Protein AF-A0A7X3LJR5-F1 (afdb_monomer)

Nearest PDB structures (foldseek):
  3hug-assembly6_J  TM=6.802E-01  e=1.549E-01  Mycobacterium tuberculosis H37Rv
  3hug-assembly6_P  TM=7.465E-01  e=2.419E-01  Mycobacterium tuberculosis H37Rv
  3hug-assembly3_L  TM=7.014E-01  e=2.419E-01  Mycobacterium tuberculosis H37Rv
  3hug-assembly6_F  TM=7.676E-01  e=3.120E-01  Mycobacterium tuberculosis H37Rv
  8z6g-assembly3_E  TM=6.103E-01  e=2.549E+00  Pseudomonas aeruginosa

Structure (mmCIF, N/CA/C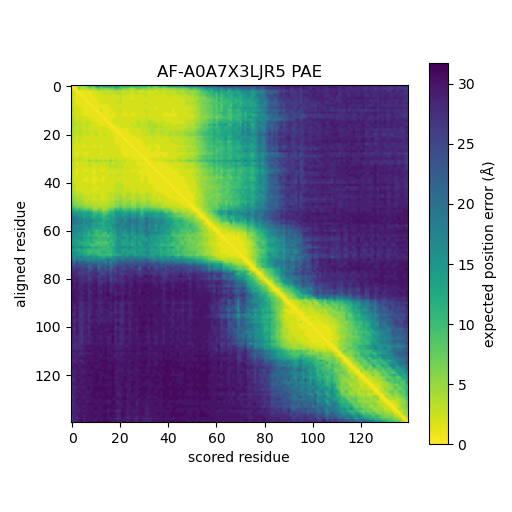/O backbone):
data_AF-A0A7X3LJR5-F1
#
_entry.id   AF-A0A7X3LJR5-F1
#
loop_
_atom_site.group_PDB
_atom_site.id
_atom_site.type_symbol
_atom_site.label_atom_id
_atom_site.label_alt_id
_atom_site.label_comp_id
_atom_site.label_asym_id
_atom_site.label_entity_id
_atom_site.label_seq_id
_atom_site.pdbx_PDB_ins_code
_atom_site.Cartn_x
_atom_site.Cartn_y
_atom_site.Cartn_z
_atom_site.occupancy
_atom_site.B_iso_or_equiv
_atom_site.auth_seq_id
_atom_site.auth_comp_id
_atom_site.auth_asym_id
_atom_site.auth_atom_id
_atom_site.pdbx_PDB_model_num
ATOM 1 N N . MET A 1 1 ? -19.707 1.190 10.773 1.00 66.38 1 MET A N 1
ATOM 2 C CA . MET A 1 1 ? -18.530 1.705 10.037 1.00 66.38 1 MET A CA 1
ATOM 3 C C . MET A 1 1 ? -18.992 2.800 9.101 1.00 66.38 1 MET A C 1
ATOM 5 O O . MET A 1 1 ? -20.148 2.761 8.697 1.00 66.38 1 MET A O 1
ATOM 9 N N . LYS A 1 2 ? -18.124 3.772 8.811 1.00 88.12 2 LYS A N 1
ATOM 10 C CA . LYS A 1 2 ? -18.424 4.840 7.854 1.00 88.12 2 LYS A CA 1
ATOM 11 C C . LYS A 1 2 ? -18.328 4.283 6.432 1.00 88.12 2 LYS A C 1
ATOM 13 O O . LYS A 1 2 ? -17.362 3.578 6.148 1.00 88.12 2 LYS A O 1
ATOM 18 N N . CYS A 1 3 ? -19.302 4.598 5.582 1.00 93.19 3 CYS A N 1
ATOM 19 C CA . CYS A 1 3 ? -19.349 4.126 4.194 1.00 93.19 3 CYS A CA 1
ATOM 20 C C . CYS A 1 3 ? -18.095 4.528 3.409 1.00 93.19 3 CYS A C 1
ATOM 22 O O . CYS A 1 3 ? -17.534 3.688 2.722 1.00 93.19 3 CYS A O 1
ATOM 24 N N . GLU A 1 4 ? -17.572 5.736 3.640 1.00 93.75 4 GLU A N 1
ATOM 25 C CA . GLU A 1 4 ? -16.336 6.249 3.020 1.00 93.75 4 GLU A CA 1
ATOM 26 C C . GLU A 1 4 ? -15.147 5.280 3.141 1.00 93.75 4 GLU A C 1
ATOM 28 O O . GLU A 1 4 ? -14.400 5.059 2.192 1.00 93.75 4 GLU A O 1
ATOM 33 N N . PHE A 1 5 ? -14.974 4.667 4.317 1.00 93.06 5 PHE A N 1
ATOM 34 C CA . PHE A 1 5 ? -13.890 3.711 4.542 1.00 93.06 5 PHE A CA 1
ATOM 35 C C . PHE A 1 5 ? -14.112 2.410 3.768 1.00 93.06 5 PHE A C 1
ATOM 37 O O . PHE A 1 5 ? -13.162 1.818 3.264 1.00 93.06 5 PHE A O 1
ATOM 44 N N . ILE A 1 6 ? -15.365 1.963 3.682 1.00 95.56 6 ILE A N 1
ATOM 45 C CA . ILE A 1 6 ? -15.721 0.750 2.951 1.00 95.56 6 ILE A CA 1
ATOM 46 C C . ILE A 1 6 ? -15.512 0.980 1.459 1.00 95.56 6 ILE A C 1
ATOM 48 O O . ILE A 1 6 ? -14.777 0.218 0.846 1.00 95.56 6 ILE A O 1
ATOM 52 N N . GLU A 1 7 ? -16.067 2.056 0.901 1.00 94.44 7 GLU A N 1
ATOM 53 C CA . GLU A 1 7 ? -15.932 2.436 -0.512 1.00 94.44 7 GLU A CA 1
ATOM 54 C C . GLU A 1 7 ? -14.470 2.496 -0.960 1.00 94.44 7 GLU A C 1
ATOM 56 O O . GLU A 1 7 ? -14.125 1.939 -2.002 1.00 94.44 7 GLU A O 1
ATOM 61 N N . TYR A 1 8 ? -13.591 3.068 -0.131 1.00 94.62 8 TYR A N 1
ATOM 62 C CA . TYR A 1 8 ? -12.151 3.103 -0.391 1.00 94.62 8 TYR A CA 1
ATOM 63 C C . TYR A 1 8 ? -11.510 1.705 -0.468 1.00 94.62 8 TYR A C 1
ATOM 65 O O . TYR A 1 8 ? -10.598 1.473 -1.257 1.00 94.62 8 TYR A O 1
ATOM 73 N N . GLN A 1 9 ? -11.979 0.759 0.345 1.00 95.62 9 GLN A N 1
ATOM 74 C CA . GLN A 1 9 ? -11.435 -0.599 0.416 1.00 95.62 9 GLN A CA 1
ATOM 75 C C . GLN A 1 9 ? -12.088 -1.567 -0.587 1.00 95.62 9 GLN A C 1
ATOM 77 O O . GLN A 1 9 ? -11.564 -2.663 -0.796 1.00 95.62 9 GLN A O 1
ATOM 82 N N . LEU A 1 10 ? -13.203 -1.193 -1.231 1.00 95.56 10 LEU A N 1
ATOM 83 C CA . LEU A 1 10 ? -13.954 -2.094 -2.115 1.00 95.56 10 LEU A CA 1
ATOM 84 C C . LEU A 1 10 ? -13.172 -2.515 -3.369 1.00 95.56 10 LEU A C 1
ATOM 86 O O . LEU A 1 10 ? -13.388 -3.624 -3.849 1.00 95.56 10 LEU A O 1
ATOM 90 N N . GLY A 1 11 ? -12.226 -1.701 -3.853 1.00 94.44 11 GLY A N 1
ATOM 91 C CA . GLY A 1 11 ? -11.324 -2.088 -4.948 1.00 94.44 11 GLY A CA 1
ATOM 92 C C . GLY A 1 11 ? -10.426 -3.273 -4.581 1.00 94.44 11 GLY A C 1
ATOM 93 O O . GLY A 1 11 ? -10.443 -4.301 -5.256 1.00 94.44 11 GLY A O 1
ATOM 94 N N . ALA A 1 12 ? -9.709 -3.164 -3.460 1.00 94.56 12 ALA A N 1
ATOM 95 C CA . ALA A 1 12 ? -8.854 -4.238 -2.948 1.00 94.56 12 ALA A CA 1
ATOM 96 C C . ALA A 1 12 ? -9.669 -5.481 -2.550 1.00 94.56 12 ALA A C 1
ATOM 98 O O . ALA A 1 12 ? -9.232 -6.612 -2.758 1.00 94.56 12 ALA A O 1
ATOM 99 N N . TYR A 1 13 ? -10.880 -5.283 -2.019 1.00 95.62 13 TYR A N 1
ATOM 100 C CA . TYR A 1 13 ? -11.812 -6.376 -1.742 1.00 95.62 13 TYR A CA 1
ATOM 101 C C . TYR A 1 13 ? -12.219 -7.119 -3.022 1.00 95.62 13 TYR A C 1
ATOM 103 O O . TYR A 1 13 ? -12.144 -8.344 -3.065 1.00 95.62 13 TYR A O 1
ATOM 111 N N . ALA A 1 14 ? -12.612 -6.395 -4.076 1.00 94.12 14 ALA A N 1
ATOM 112 C CA . ALA A 1 14 ? -13.017 -6.987 -5.351 1.00 94.12 14 ALA A CA 1
ATOM 113 C C . ALA A 1 14 ? -11.867 -7.739 -6.044 1.00 94.12 14 ALA A C 1
ATOM 115 O O . ALA A 1 14 ? -12.115 -8.748 -6.702 1.00 94.12 14 ALA A O 1
ATOM 116 N N . ALA A 1 15 ? -10.626 -7.283 -5.858 1.00 92.38 15 ALA A N 1
ATOM 117 C CA . ALA A 1 15 ? -9.419 -7.946 -6.348 1.00 92.38 15 ALA A CA 1
ATOM 118 C C . ALA A 1 15 ? -8.956 -9.134 -5.477 1.00 92.38 15 ALA A C 1
ATOM 120 O O . ALA A 1 15 ? -8.062 -9.874 -5.881 1.00 92.38 15 ALA A O 1
ATOM 121 N N . GLY A 1 16 ? -9.547 -9.344 -4.293 1.00 93.75 16 GLY A N 1
ATOM 122 C CA . GLY A 1 16 ? -9.133 -10.399 -3.362 1.00 93.75 16 GLY A CA 1
ATOM 123 C C . GLY A 1 16 ? -7.799 -10.126 -2.654 1.00 93.75 16 GLY A C 1
ATOM 124 O O . GLY A 1 16 ? -7.158 -11.056 -2.174 1.00 93.75 16 GLY A O 1
ATOM 125 N N . GLU A 1 17 ? -7.377 -8.863 -2.578 1.00 95.38 17 GLU A N 1
ATOM 126 C CA . GLU A 1 17 ? -6.077 -8.446 -2.028 1.00 95.38 17 G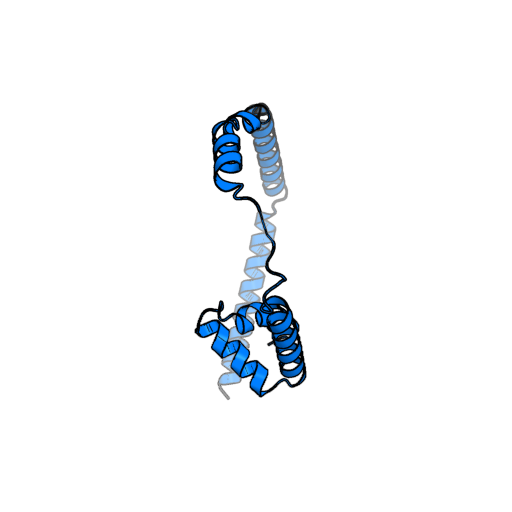LU A CA 1
ATOM 127 C C . GLU A 1 17 ? -6.130 -8.101 -0.532 1.00 95.38 17 GLU A C 1
ATOM 129 O O . GLU A 1 17 ? -5.110 -7.795 0.088 1.00 95.38 17 GLU A O 1
ATOM 134 N N . LEU A 1 18 ? -7.319 -8.140 0.075 1.00 94.81 18 LEU A N 1
ATOM 135 C CA . LEU A 1 18 ? -7.480 -7.844 1.493 1.00 94.81 18 LEU A CA 1
ATOM 136 C C . LEU A 1 18 ? -7.200 -9.061 2.384 1.00 94.81 18 LEU A C 1
ATOM 138 O O . LEU A 1 18 ? -7.632 -10.174 2.071 1.00 94.81 18 LEU A O 1
ATOM 142 N N . PRO A 1 19 ? -6.585 -8.853 3.565 1.00 94.81 19 PRO A N 1
ATOM 143 C CA . PRO A 1 19 ? -6.490 -9.887 4.586 1.00 94.81 19 PRO A CA 1
ATOM 144 C C . PRO A 1 19 ? -7.871 -10.467 4.951 1.00 94.81 19 PRO A C 1
ATOM 146 O O . PRO A 1 19 ? -8.871 -9.736 4.925 1.00 94.81 19 PRO A O 1
ATOM 149 N N . PRO A 1 20 ? -7.956 -11.748 5.362 1.00 92.25 20 PRO A N 1
ATOM 150 C CA . PRO A 1 20 ? -9.230 -12.398 5.679 1.00 92.25 20 PRO A CA 1
ATOM 151 C C . PRO A 1 20 ? -10.048 -11.657 6.743 1.00 92.25 20 PRO A C 1
ATOM 153 O O . PRO A 1 20 ? -11.262 -11.514 6.613 1.00 92.25 20 PRO A O 1
ATOM 156 N N . GLU A 1 21 ? -9.381 -11.128 7.773 1.00 92.56 21 GLU A N 1
ATOM 157 C CA . GLU A 1 21 ? -10.030 -10.356 8.836 1.00 92.56 21 GLU A CA 1
ATOM 158 C C . GLU A 1 21 ? -10.700 -9.089 8.283 1.00 92.56 21 GLU A C 1
ATOM 160 O O . GLU A 1 21 ? -11.872 -8.837 8.560 1.00 92.56 21 GLU A O 1
ATOM 165 N N . SER A 1 22 ? -9.992 -8.325 7.445 1.00 92.00 22 SER A N 1
ATOM 166 C CA . SER A 1 22 ? -10.497 -7.109 6.794 1.00 92.00 22 SER A CA 1
ATOM 167 C C . SER A 1 22 ? -11.672 -7.398 5.858 1.00 92.00 22 SER A C 1
ATOM 169 O O . SER A 1 22 ? -12.658 -6.659 5.859 1.00 92.00 22 SER A O 1
ATOM 171 N N . SER A 1 23 ? -11.607 -8.503 5.115 1.00 94.06 23 SER A N 1
ATOM 172 C CA . SER A 1 23 ? -12.680 -8.941 4.216 1.00 94.06 23 SER A CA 1
ATOM 173 C C . SER A 1 23 ? -13.976 -9.251 4.971 1.00 94.06 23 SER A C 1
ATOM 175 O O . SER A 1 23 ? -15.043 -8.783 4.572 1.00 94.06 23 SER A O 1
ATOM 177 N N . LEU A 1 24 ? -13.897 -9.928 6.125 1.00 94.75 24 LEU A N 1
ATOM 178 C CA . LEU A 1 24 ? -15.068 -10.205 6.972 1.00 94.75 24 LEU A CA 1
ATOM 179 C C . LEU A 1 24 ? -15.756 -8.924 7.465 1.00 94.75 24 LEU A C 1
ATOM 181 O O . LEU A 1 24 ? -16.988 -8.859 7.547 1.00 94.75 24 LEU A O 1
ATOM 185 N N . TYR A 1 25 ? -14.981 -7.887 7.790 1.00 93.00 25 TYR A N 1
ATOM 186 C CA . TYR A 1 25 ? -15.536 -6.594 8.193 1.00 93.00 25 TYR A CA 1
ATOM 187 C C . TYR A 1 25 ? -16.314 -5.924 7.055 1.00 93.00 25 TYR A C 1
ATOM 189 O O . TYR A 1 25 ? -17.407 -5.395 7.294 1.00 93.00 25 TYR A O 1
ATOM 197 N N . ILE A 1 26 ? -15.788 -5.976 5.830 1.00 95.56 26 ILE A N 1
ATOM 198 C CA . ILE A 1 26 ? -16.460 -5.450 4.636 1.00 95.56 26 ILE A CA 1
ATOM 199 C C . ILE A 1 26 ? -17.732 -6.245 4.343 1.00 95.56 26 ILE A C 1
ATOM 201 O O . ILE A 1 26 ? -18.797 -5.647 4.198 1.00 95.56 26 ILE A O 1
ATOM 205 N N . GLU A 1 27 ? -17.675 -7.577 4.360 1.00 95.50 27 GLU A N 1
ATOM 206 C CA . GLU A 1 27 ? -18.846 -8.438 4.152 1.00 95.50 27 GLU A CA 1
ATOM 207 C C . GLU A 1 27 ? -19.970 -8.138 5.143 1.00 95.50 27 GLU A C 1
ATOM 209 O O . GLU A 1 27 ? -21.139 -8.028 4.762 1.00 95.50 27 GLU A O 1
ATOM 214 N N . LYS A 1 28 ? -19.629 -7.960 6.424 1.00 95.31 28 LYS A N 1
ATOM 215 C CA . LYS A 1 28 ? -20.607 -7.602 7.455 1.00 95.31 28 LYS A CA 1
ATOM 216 C C . LYS A 1 28 ? -21.293 -6.275 7.139 1.00 95.31 28 LYS A C 1
ATOM 218 O O . LYS A 1 28 ? -22.499 -6.157 7.344 1.00 95.31 28 LYS A O 1
ATOM 223 N N . HIS A 1 29 ? -20.546 -5.286 6.652 1.00 95.62 29 HIS A N 1
ATOM 224 C CA . HIS A 1 29 ? -21.112 -3.998 6.266 1.00 95.62 29 HIS A CA 1
ATOM 225 C C . HIS A 1 29 ? -22.009 -4.124 5.032 1.00 95.62 29 HIS A C 1
ATOM 227 O O . HIS A 1 29 ? -23.156 -3.673 5.066 1.00 95.62 29 HIS A O 1
ATOM 233 N N . LEU A 1 30 ? -21.525 -4.804 3.989 1.00 96.06 30 LEU A N 1
ATOM 234 C CA . LEU A 1 30 ? -22.253 -5.021 2.742 1.00 96.06 30 LEU A CA 1
ATOM 235 C C . LEU A 1 30 ? -23.603 -5.693 2.980 1.00 96.06 30 LEU A C 1
ATOM 237 O O . LEU A 1 30 ? -24.572 -5.295 2.357 1.00 96.06 30 LEU A O 1
ATOM 241 N N . ARG A 1 31 ? -23.739 -6.613 3.943 1.00 96.06 31 ARG A N 1
ATOM 242 C CA . ARG A 1 31 ? -25.042 -7.224 4.293 1.00 96.06 31 ARG A CA 1
ATOM 243 C C . ARG A 1 31 ? -26.114 -6.230 4.752 1.00 96.06 31 ARG A C 1
ATOM 245 O O . ARG A 1 31 ? -27.292 -6.564 4.725 1.00 96.06 31 ARG A O 1
ATOM 252 N N . THR A 1 32 ? -25.717 -5.046 5.210 1.00 95.31 32 THR A N 1
ATOM 253 C CA . THR A 1 32 ? -26.615 -4.066 5.846 1.00 95.31 32 THR A CA 1
ATOM 254 C C . THR A 1 32 ? -26.705 -2.737 5.102 1.00 95.31 32 THR A C 1
ATOM 256 O O . THR A 1 32 ? -27.597 -1.946 5.395 1.00 95.31 32 THR A O 1
ATOM 259 N N . CYS A 1 33 ? -25.802 -2.478 4.152 1.00 96.94 33 CYS A N 1
ATOM 260 C CA . CYS A 1 33 ? -25.689 -1.188 3.484 1.00 96.94 33 CYS A CA 1
ATOM 261 C C . CYS A 1 33 ? -25.904 -1.321 1.965 1.00 96.94 33 CYS A C 1
ATOM 263 O O . CYS A 1 33 ? -24.985 -1.738 1.257 1.00 96.94 33 CYS A O 1
ATOM 265 N N . PRO A 1 34 ? -27.086 -0.946 1.443 1.00 95.56 34 PRO A N 1
ATOM 266 C CA . PRO A 1 34 ? -27.382 -1.058 0.015 1.00 95.56 34 PRO A CA 1
ATOM 267 C C . PRO A 1 34 ? -26.558 -0.096 -0.855 1.00 95.56 34 PRO A C 1
ATOM 269 O O . PRO A 1 34 ? -26.260 -0.430 -1.996 1.00 95.56 34 PRO A O 1
ATOM 272 N N . SER A 1 35 ? -26.132 1.064 -0.337 1.00 96.06 35 SER A N 1
ATOM 273 C CA . SER A 1 35 ? -25.288 1.992 -1.108 1.00 96.06 35 SER A CA 1
ATOM 274 C C . SER A 1 35 ? -23.905 1.402 -1.390 1.00 96.06 35 SER A C 1
ATOM 276 O O . SER A 1 35 ? -23.438 1.440 -2.522 1.00 96.06 35 SER A O 1
ATOM 278 N N . CYS A 1 36 ? -23.276 0.776 -0.391 1.00 97.12 36 CYS A N 1
ATOM 279 C CA . CYS A 1 36 ? -21.986 0.116 -0.585 1.00 97.12 36 CYS A CA 1
ATOM 280 C C . CYS A 1 36 ? -22.099 -1.169 -1.421 1.00 97.12 36 CYS A C 1
ATOM 282 O O . CYS A 1 36 ? -21.132 -1.538 -2.081 1.00 97.12 36 CYS A O 1
ATOM 284 N N . GLN A 1 37 ? -23.258 -1.842 -1.430 1.00 96.81 37 GLN A N 1
ATOM 285 C CA . GLN A 1 37 ? -23.514 -2.929 -2.385 1.00 96.81 37 GLN A CA 1
ATOM 286 C C . GLN A 1 37 ? -23.532 -2.407 -3.826 1.00 96.81 37 GLN A C 1
ATOM 288 O O . GLN A 1 37 ? -22.869 -2.988 -4.678 1.00 96.81 37 GLN A O 1
ATOM 293 N N . ALA A 1 38 ? -24.237 -1.301 -4.086 1.00 96.75 38 ALA A N 1
ATOM 294 C CA . ALA A 1 38 ? -24.268 -0.685 -5.411 1.00 96.75 38 ALA A CA 1
ATOM 295 C C . ALA A 1 38 ? -22.863 -0.252 -5.868 1.00 96.75 38 ALA A C 1
ATOM 297 O O . ALA A 1 38 ? -22.455 -0.575 -6.979 1.00 96.75 38 ALA A O 1
ATOM 298 N N . TRP A 1 39 ? -22.085 0.369 -4.977 1.00 96.50 39 TRP A N 1
ATOM 299 C CA . TRP A 1 39 ? -20.697 0.744 -5.264 1.00 96.50 39 TRP A CA 1
ATOM 300 C C . TRP A 1 39 ? -19.809 -0.460 -5.597 1.00 96.50 39 TRP A C 1
ATOM 302 O O . TRP A 1 39 ? -18.976 -0.398 -6.496 1.00 96.50 39 TRP A O 1
ATOM 312 N N . LEU A 1 40 ? -19.983 -1.584 -4.893 1.00 96.75 40 LEU A N 1
ATOM 313 C CA . LEU A 1 40 ? -19.242 -2.808 -5.198 1.00 96.75 40 LEU A CA 1
ATOM 314 C C . LEU A 1 40 ? -19.556 -3.329 -6.607 1.00 96.75 40 LEU A C 1
ATOM 316 O O . LEU A 1 40 ? -18.648 -3.804 -7.287 1.00 96.75 40 LEU A O 1
ATOM 320 N N . GLU A 1 41 ? -20.807 -3.239 -7.057 1.00 96.62 41 GLU A N 1
ATOM 321 C CA . GLU A 1 41 ? -21.164 -3.616 -8.429 1.00 96.62 41 GLU A CA 1
ATOM 322 C C . GLU A 1 41 ? -20.503 -2.697 -9.465 1.00 96.62 41 GLU A C 1
ATOM 324 O O . GLU A 1 41 ? -19.958 -3.192 -10.450 1.00 96.62 41 GLU A O 1
ATOM 329 N N . GLU A 1 42 ? -20.439 -1.387 -9.214 1.00 95.75 42 GLU A N 1
ATOM 330 C CA . GLU A 1 42 ? -19.703 -0.451 -10.078 1.00 95.75 42 GLU A CA 1
ATOM 331 C C . GLU A 1 42 ? -18.211 -0.805 -10.160 1.00 95.75 42 GLU A C 1
ATOM 333 O O . GLU A 1 42 ? -17.648 -0.908 -11.251 1.00 95.75 42 GLU A O 1
ATOM 338 N N . VAL A 1 43 ? -17.575 -1.077 -9.016 1.00 95.88 43 VAL A N 1
ATOM 339 C CA . VAL A 1 43 ? -16.166 -1.500 -8.949 1.00 95.88 43 VAL A CA 1
ATOM 340 C C . VAL A 1 43 ? -15.932 -2.795 -9.735 1.00 95.88 43 VAL A C 1
ATOM 342 O O . VAL A 1 43 ? -14.932 -2.916 -10.447 1.00 95.88 43 VAL A O 1
ATOM 345 N N . ARG A 1 44 ? -16.847 -3.767 -9.638 1.00 95.00 44 ARG A N 1
ATOM 346 C CA . ARG A 1 44 ? -16.768 -5.037 -10.381 1.00 95.00 44 ARG A CA 1
ATOM 347 C C . ARG A 1 44 ? -16.908 -4.835 -11.882 1.00 95.00 44 ARG A C 1
ATOM 349 O O . ARG A 1 44 ? -16.165 -5.456 -12.641 1.00 95.00 44 ARG A O 1
ATOM 356 N N . GLU A 1 45 ? -17.819 -3.968 -12.310 1.00 94.50 45 GLU A N 1
ATOM 357 C CA . GLU A 1 45 ? -18.000 -3.666 -13.728 1.00 94.50 45 GLU A CA 1
ATOM 358 C C . GLU A 1 45 ? -16.762 -2.976 -14.306 1.00 94.50 45 GLU A C 1
ATOM 360 O O . GLU A 1 45 ? -16.254 -3.376 -15.353 1.00 94.50 45 GLU A O 1
ATOM 365 N N . MET A 1 46 ? -16.189 -2.017 -13.577 1.00 92.19 46 MET A N 1
ATOM 366 C CA . MET A 1 46 ? -14.923 -1.400 -13.969 1.00 92.19 46 MET A CA 1
ATOM 367 C C . MET A 1 46 ? -13.798 -2.439 -14.090 1.00 92.19 46 MET A C 1
ATOM 369 O O . MET A 1 46 ? -13.082 -2.466 -15.092 1.00 92.19 46 MET A O 1
ATOM 373 N N . ALA A 1 47 ? -13.660 -3.336 -13.108 1.00 90.50 47 ALA A N 1
ATOM 374 C CA . ALA A 1 47 ? -12.664 -4.408 -13.150 1.00 90.50 47 ALA A CA 1
ATOM 375 C C . ALA A 1 47 ? -12.855 -5.328 -14.367 1.00 90.50 47 ALA A C 1
ATOM 377 O O . ALA A 1 47 ? -11.877 -5.730 -14.998 1.00 90.50 47 ALA A O 1
ATOM 378 N N . ARG A 1 48 ? -14.106 -5.618 -14.742 1.00 90.44 48 ARG A N 1
ATOM 379 C CA . ARG A 1 48 ? -14.429 -6.410 -15.932 1.00 90.44 48 ARG A CA 1
ATOM 380 C C . ARG A 1 48 ? -13.942 -5.742 -17.210 1.00 90.44 48 ARG A C 1
ATOM 382 O O . ARG A 1 48 ? -13.400 -6.437 -18.062 1.00 90.44 48 ARG A O 1
ATOM 389 N N . ILE A 1 49 ? -14.115 -4.426 -17.343 1.00 90.06 49 ILE A N 1
ATOM 390 C CA . ILE A 1 49 ? -13.621 -3.658 -18.496 1.00 90.06 49 ILE A CA 1
ATOM 391 C C . ILE A 1 49 ? -12.096 -3.775 -18.594 1.00 90.06 49 ILE A C 1
ATOM 393 O O . ILE A 1 49 ? -11.576 -4.041 -19.673 1.00 90.06 49 ILE A O 1
ATOM 397 N N . TRP A 1 50 ? -11.381 -3.657 -17.472 1.00 87.38 50 TRP A N 1
ATOM 398 C CA . TRP A 1 50 ? -9.920 -3.802 -17.448 1.00 87.38 50 TRP A CA 1
ATOM 399 C C . TRP A 1 50 ? -9.416 -5.212 -17.764 1.00 87.38 50 TRP A C 1
ATOM 401 O O . TRP A 1 50 ? -8.318 -5.354 -18.291 1.00 87.38 50 TRP A O 1
ATOM 411 N N . GLN A 1 51 ? -10.192 -6.247 -17.445 1.00 86.50 51 GLN A N 1
ATOM 412 C CA . GLN A 1 51 ? -9.837 -7.640 -17.737 1.00 86.50 51 GLN A CA 1
ATOM 413 C C . GLN A 1 51 ? -10.115 -8.049 -19.185 1.00 86.50 51 GLN A C 1
ATOM 415 O O . GLN A 1 51 ? -9.744 -9.154 -19.584 1.00 86.50 51 GLN A O 1
ATOM 420 N N . GLN A 1 52 ? -10.774 -7.200 -19.980 1.00 85.44 52 GLN A N 1
ATOM 421 C CA . GLN A 1 52 ? -10.965 -7.496 -21.392 1.00 85.44 52 GLN A CA 1
ATOM 422 C C . GLN A 1 52 ? -9.595 -7.524 -22.074 1.00 85.44 52 GLN A C 1
ATOM 424 O O . GLN A 1 52 ? -8.837 -6.559 -21.946 1.00 85.44 52 GLN A O 1
ATOM 429 N N . PRO A 1 53 ? -9.254 -8.615 -22.785 1.00 78.62 53 PRO A N 1
ATOM 430 C CA . PRO A 1 53 ? -8.019 -8.651 -23.540 1.00 78.62 53 PRO A CA 1
ATOM 431 C C . PRO A 1 53 ? -8.046 -7.491 -24.533 1.00 78.62 53 PRO A C 1
ATOM 433 O O . PRO A 1 53 ? -8.977 -7.353 -25.331 1.00 78.62 53 PRO A O 1
ATOM 436 N N . GLY A 1 54 ? -7.035 -6.630 -24.434 1.00 78.31 54 GLY A N 1
ATOM 437 C CA . GLY A 1 54 ? -6.805 -5.602 -25.432 1.00 78.31 54 GLY A CA 1
ATOM 438 C C . GLY A 1 54 ? -6.550 -6.234 -26.804 1.00 78.31 54 GLY A C 1
ATOM 439 O O . GLY A 1 54 ? -6.340 -7.447 -26.903 1.00 78.31 54 GLY A O 1
ATOM 440 N N . PRO A 1 55 ? -6.553 -5.428 -27.877 1.00 81.62 55 PRO A N 1
ATOM 441 C CA . PRO A 1 55 ? -6.080 -5.910 -29.166 1.00 81.62 55 PRO A CA 1
ATOM 442 C C . PRO A 1 55 ? -4.687 -6.527 -28.997 1.00 81.62 55 PRO A C 1
ATOM 444 O O . PRO A 1 55 ? -3.865 -6.001 -28.246 1.00 81.62 55 PRO A O 1
ATOM 447 N N . GLU A 1 56 ? -4.434 -7.644 -29.676 1.00 78.31 56 GLU A N 1
ATOM 448 C CA . GLU A 1 56 ? -3.105 -8.244 -29.722 1.00 78.31 56 GLU A CA 1
ATOM 449 C C . GLU A 1 56 ? -2.180 -7.252 -30.437 1.00 78.31 56 GLU A C 1
ATOM 451 O O . GLU A 1 56 ? -2.269 -7.040 -31.647 1.00 78.31 56 GLU A O 1
ATOM 456 N N . LEU A 1 57 ? -1.388 -6.529 -29.647 1.00 79.75 57 LEU A N 1
ATOM 457 C CA . LEU A 1 57 ? -0.435 -5.556 -30.150 1.00 79.75 57 LEU A CA 1
ATOM 458 C C . LEU A 1 57 ? 0.848 -6.305 -30.495 1.00 79.75 57 LEU A C 1
ATOM 460 O O . LEU A 1 57 ? 1.427 -6.964 -29.633 1.00 79.75 57 LEU A O 1
ATOM 464 N N . ASP A 1 58 ? 1.300 -6.163 -31.738 1.00 82.94 58 ASP A N 1
ATOM 465 C CA . ASP A 1 58 ? 2.647 -6.560 -32.146 1.00 82.94 58 ASP A CA 1
A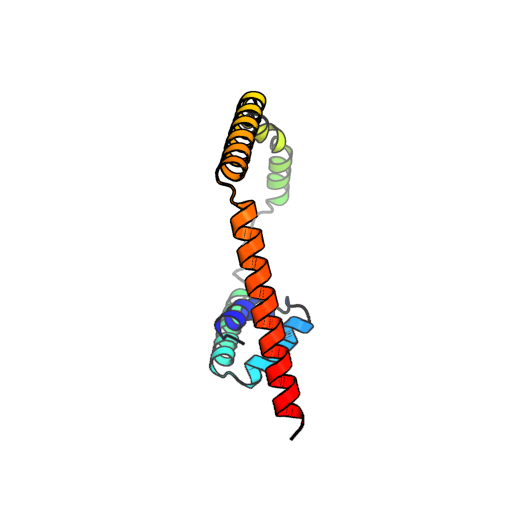TOM 466 C C . ASP A 1 58 ? 3.650 -5.580 -31.522 1.00 82.94 58 ASP A C 1
ATOM 468 O O . ASP A 1 58 ? 4.027 -4.561 -32.107 1.00 82.94 58 ASP A O 1
ATOM 472 N N . 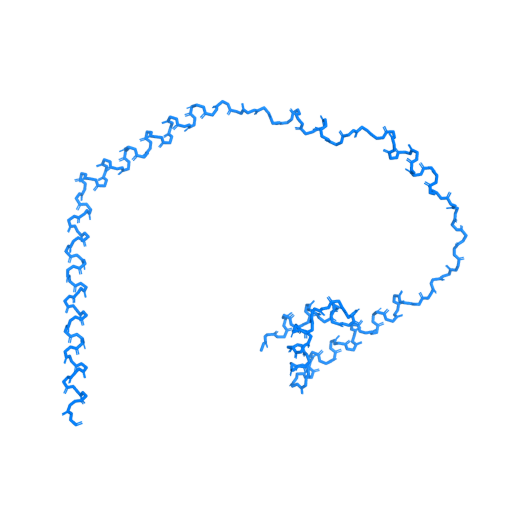VAL A 1 59 ? 3.964 -5.818 -30.249 1.00 81.81 59 VAL A N 1
ATOM 473 C CA . VAL A 1 59 ? 4.942 -5.038 -29.497 1.00 81.81 59 VAL A CA 1
ATOM 474 C C . VAL A 1 59 ? 6.323 -5.664 -29.689 1.00 81.81 59 VAL A C 1
ATOM 476 O O . VAL A 1 59 ? 6.503 -6.846 -29.390 1.00 81.81 59 VAL A O 1
ATOM 479 N N . PRO A 1 60 ? 7.320 -4.899 -30.170 1.00 86.56 60 PRO A N 1
ATOM 480 C CA . PRO A 1 60 ? 8.679 -5.408 -30.275 1.00 86.56 60 PRO A CA 1
ATOM 481 C C . PRO A 1 60 ? 9.217 -5.762 -28.884 1.00 86.56 60 PRO A C 1
ATOM 483 O O . PRO A 1 60 ? 8.924 -5.077 -27.902 1.00 86.56 60 PRO A O 1
ATOM 486 N N . ASP A 1 61 ? 10.025 -6.820 -28.797 1.00 88.12 61 ASP A N 1
ATOM 487 C CA . ASP A 1 61 ? 10.694 -7.188 -27.550 1.00 88.12 61 ASP A CA 1
ATOM 488 C C . ASP A 1 61 ? 11.773 -6.151 -27.207 1.00 88.12 61 ASP A C 1
ATOM 490 O O . ASP A 1 61 ? 12.891 -6.185 -27.716 1.00 88.12 61 ASP A O 1
ATOM 494 N N . MET A 1 62 ? 11.418 -5.208 -26.335 1.00 91.69 62 MET A N 1
ATOM 495 C CA . MET A 1 62 ? 12.316 -4.154 -25.858 1.00 91.69 62 MET A CA 1
ATOM 496 C C . MET A 1 62 ? 13.136 -4.588 -24.634 1.00 91.69 62 MET A C 1
ATOM 498 O O . MET A 1 62 ? 13.847 -3.768 -24.051 1.00 91.69 62 MET A O 1
ATOM 502 N N . THR A 1 63 ? 13.034 -5.850 -24.198 1.00 93.75 63 THR A N 1
ATOM 503 C CA . THR A 1 63 ? 13.651 -6.311 -22.944 1.00 93.75 63 THR A CA 1
ATOM 504 C C . THR A 1 63 ? 15.163 -6.129 -22.971 1.00 93.75 63 THR A C 1
ATOM 506 O O . THR A 1 63 ? 15.738 -5.632 -22.003 1.00 93.75 63 THR A O 1
ATOM 509 N N . ALA A 1 64 ? 15.808 -6.502 -24.079 1.00 91.44 64 ALA A N 1
ATOM 510 C CA . ALA A 1 64 ? 17.254 -6.381 -24.235 1.00 91.44 64 ALA A CA 1
ATOM 511 C C . ALA A 1 64 ? 17.709 -4.914 -24.158 1.00 91.44 64 ALA A C 1
ATOM 513 O O . ALA A 1 64 ? 18.537 -4.576 -23.313 1.00 91.44 64 ALA A O 1
ATOM 514 N N . ASP A 1 65 ? 17.087 -4.040 -24.953 1.00 91.69 65 ASP A N 1
ATOM 515 C CA . ASP A 1 65 ? 17.429 -2.616 -25.034 1.00 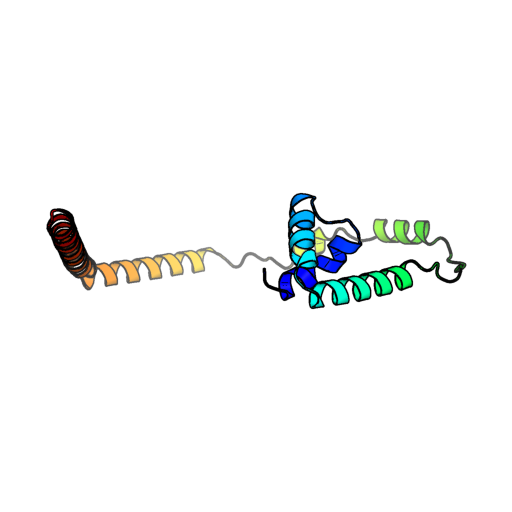91.69 65 ASP A CA 1
ATOM 516 C C . ASP A 1 65 ? 17.241 -1.896 -23.688 1.00 91.69 65 ASP A C 1
ATOM 518 O O . ASP A 1 65 ? 18.103 -1.134 -23.248 1.00 91.69 65 ASP A O 1
ATOM 522 N N . ILE A 1 66 ? 16.135 -2.173 -22.984 1.00 94.62 66 ILE A N 1
ATOM 523 C CA . ILE A 1 66 ? 15.858 -1.593 -21.661 1.00 94.62 66 ILE A CA 1
ATOM 524 C C . ILE A 1 66 ? 16.898 -2.057 -20.639 1.00 94.62 66 ILE A C 1
ATOM 526 O O . ILE A 1 66 ? 17.393 -1.257 -19.840 1.00 94.62 66 ILE A O 1
ATOM 530 N N . MET A 1 67 ? 17.233 -3.348 -20.635 1.00 95.19 67 MET A N 1
ATOM 531 C CA . MET A 1 67 ? 18.203 -3.892 -19.686 1.00 95.19 67 MET A CA 1
ATOM 532 C C . MET A 1 67 ? 19.615 -3.366 -19.944 1.00 95.19 67 MET A C 1
ATOM 534 O O . MET A 1 67 ? 20.355 -3.135 -18.982 1.00 95.19 67 MET A O 1
ATOM 538 N N . ASP A 1 68 ? 19.977 -3.139 -21.203 1.00 95.12 68 ASP A N 1
ATOM 539 C CA . ASP A 1 68 ? 21.249 -2.522 -21.570 1.00 95.12 68 ASP A CA 1
ATOM 540 C C . ASP A 1 68 ? 21.316 -1.050 -21.145 1.00 95.12 68 ASP A C 1
ATOM 542 O O . ASP A 1 68 ? 22.346 -0.624 -20.615 1.00 95.12 68 ASP A O 1
ATOM 546 N N . GLU A 1 69 ? 20.223 -0.294 -21.263 1.00 93.19 69 GLU A N 1
ATOM 547 C CA . GLU A 1 69 ? 20.136 1.088 -20.771 1.00 93.19 69 GLU A CA 1
ATOM 548 C C . GLU A 1 69 ? 20.255 1.157 -19.236 1.00 93.19 69 GLU A C 1
ATOM 550 O O . GLU A 1 69 ? 21.048 1.934 -18.699 1.00 93.19 69 GLU A O 1
ATOM 555 N N . ILE A 1 70 ? 19.537 0.297 -18.499 1.00 91.62 70 ILE A N 1
ATOM 556 C CA . ILE A 1 70 ? 19.596 0.244 -17.024 1.00 91.62 70 ILE A CA 1
ATOM 557 C C . ILE A 1 70 ? 21.029 -0.005 -16.537 1.00 91.62 70 ILE A C 1
ATOM 559 O O . ILE A 1 70 ? 21.466 0.612 -15.563 1.00 91.62 70 ILE A O 1
ATOM 563 N N . ARG A 1 71 ? 21.780 -0.886 -17.211 1.00 90.69 71 ARG A N 1
ATOM 564 C CA . ARG A 1 71 ? 23.183 -1.186 -16.869 1.00 90.69 71 ARG A CA 1
ATOM 565 C C . ARG A 1 71 ? 24.109 0.010 -17.069 1.00 90.69 71 ARG A C 1
ATOM 567 O O . ARG A 1 71 ? 25.110 0.121 -16.364 1.00 90.69 71 ARG A O 1
ATOM 574 N N . GLN A 1 72 ? 23.788 0.882 -18.019 1.00 89.38 72 GLN A N 1
ATOM 575 C CA . GLN A 1 72 ? 24.567 2.078 -18.329 1.00 89.38 72 GLN A CA 1
ATOM 576 C C . GLN A 1 72 ? 24.220 3.264 -17.415 1.00 89.38 72 GLN A C 1
ATOM 578 O O . GLN A 1 72 ? 25.004 4.213 -17.316 1.00 89.38 72 GLN A O 1
ATOM 583 N N . MET A 1 73 ? 23.091 3.218 -16.694 1.00 85.81 73 MET A N 1
ATOM 584 C CA . MET A 1 73 ? 22.706 4.299 -15.789 1.00 85.81 73 MET A CA 1
ATOM 585 C C . MET A 1 73 ? 23.671 4.428 -14.595 1.00 85.81 73 MET A C 1
ATOM 587 O O . MET A 1 73 ? 23.976 3.447 -13.909 1.00 85.81 73 MET A O 1
ATOM 591 N N . PRO A 1 74 ? 24.130 5.651 -14.264 1.00 80.19 74 PRO A N 1
ATOM 592 C CA . PRO A 1 74 ? 24.972 5.865 -13.097 1.00 80.19 74 PRO A CA 1
ATOM 593 C C . PRO A 1 74 ? 24.193 5.572 -11.802 1.00 80.19 74 PRO A C 1
ATOM 595 O O . PRO A 1 74 ? 23.010 5.910 -11.700 1.00 80.19 74 PRO A O 1
ATOM 598 N N . PRO A 1 75 ? 24.846 5.023 -10.760 1.00 74.69 75 PRO A N 1
ATOM 599 C CA . PRO A 1 75 ? 24.175 4.687 -9.510 1.00 74.69 75 PRO A CA 1
ATOM 600 C C . PRO A 1 75 ? 23.570 5.937 -8.856 1.00 74.69 75 PRO A C 1
ATOM 602 O O . PRO A 1 75 ? 24.267 6.931 -8.618 1.00 74.69 75 PRO A O 1
ATOM 605 N N . LEU A 1 76 ? 22.279 5.860 -8.508 1.00 66.19 76 LEU A N 1
ATOM 606 C CA . LEU A 1 76 ? 21.480 6.963 -7.945 1.00 66.19 76 LEU A CA 1
ATOM 607 C C . LEU A 1 76 ? 22.112 7.609 -6.696 1.00 66.19 76 LEU A C 1
ATOM 609 O O . LEU A 1 76 ? 21.926 8.802 -6.449 1.00 66.19 76 LEU A O 1
ATOM 613 N N . TYR A 1 77 ? 22.930 6.859 -5.953 1.00 61.50 77 TYR A N 1
ATOM 614 C CA . TYR A 1 77 ? 23.629 7.333 -4.755 1.00 61.50 77 TYR A CA 1
ATOM 615 C C . TYR A 1 77 ? 24.613 8.491 -5.034 1.00 61.50 77 TYR A C 1
ATOM 617 O O . TYR A 1 77 ? 24.745 9.399 -4.208 1.00 61.50 77 TYR A O 1
ATOM 625 N N . LYS A 1 78 ? 25.253 8.545 -6.214 1.00 56.38 78 LYS A N 1
ATOM 626 C CA . LYS A 1 78 ? 26.191 9.639 -6.544 1.00 56.38 78 LYS A CA 1
ATOM 627 C C . LYS A 1 78 ? 25.489 10.979 -6.796 1.00 56.38 78 LYS A C 1
ATOM 629 O O . LYS A 1 78 ? 26.123 12.024 -6.677 1.00 56.38 78 LYS A O 1
ATOM 634 N N . ARG A 1 79 ? 24.186 10.977 -7.101 1.00 53.81 79 ARG A N 1
ATOM 635 C CA . ARG A 1 79 ? 23.410 12.193 -7.410 1.00 53.81 79 ARG A CA 1
ATOM 636 C C . ARG A 1 79 ? 22.938 12.941 -6.152 1.00 53.81 79 ARG A C 1
ATOM 638 O O . ARG A 1 79 ? 22.695 14.141 -6.224 1.00 53.81 79 ARG A O 1
ATOM 645 N N . GLN A 1 80 ? 22.837 12.269 -5.002 1.00 54.03 80 GLN A N 1
ATOM 646 C CA . GLN A 1 80 ? 22.370 12.876 -3.743 1.00 54.03 80 GLN A CA 1
ATOM 647 C C . GLN A 1 80 ? 23.498 13.372 -2.829 1.00 54.03 80 GLN A C 1
ATOM 649 O O . GLN A 1 80 ? 23.307 14.353 -2.108 1.00 54.03 80 GLN A O 1
ATOM 654 N N . ALA A 1 81 ? 24.685 12.759 -2.890 1.00 54.81 81 ALA A N 1
ATOM 655 C CA . ALA A 1 81 ? 25.808 13.109 -2.016 1.00 54.81 81 ALA A CA 1
ATOM 656 C C . ALA A 1 81 ? 26.309 14.561 -2.187 1.00 54.81 81 ALA A C 1
ATOM 658 O O . ALA A 1 81 ? 26.913 15.111 -1.271 1.00 54.81 81 ALA A O 1
ATOM 659 N N . SER A 1 82 ? 26.023 15.220 -3.317 1.00 56.16 82 SER A N 1
ATOM 660 C CA . SER A 1 82 ? 26.419 16.616 -3.556 1.00 56.16 82 SER A CA 1
ATOM 661 C C . SER A 1 82 ? 25.468 17.664 -2.958 1.00 56.16 82 SER A C 1
ATOM 663 O O . SER A 1 82 ? 25.840 18.834 -2.881 1.00 56.16 82 SER A O 1
ATOM 665 N N . ARG A 1 83 ? 24.256 17.286 -2.513 1.00 59.12 83 ARG A N 1
ATOM 666 C CA . ARG A 1 83 ? 23.260 18.234 -1.966 1.00 59.12 83 ARG A CA 1
ATOM 667 C C . ARG A 1 83 ? 23.257 18.350 -0.447 1.00 59.12 83 ARG A C 1
ATOM 669 O O . ARG A 1 83 ? 22.745 19.337 0.073 1.00 59.12 83 ARG A O 1
ATOM 676 N N . ILE A 1 84 ? 23.843 17.397 0.268 1.00 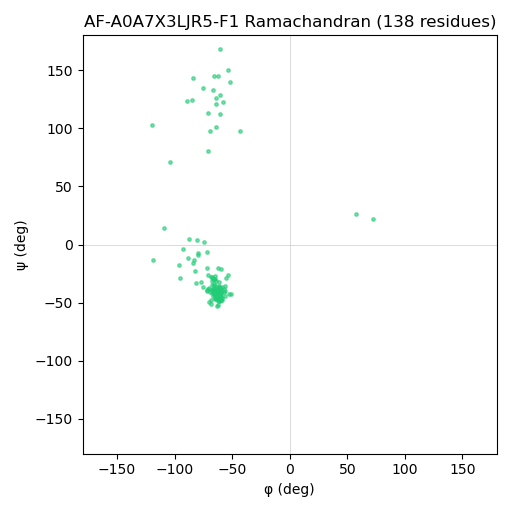53.53 84 ILE A N 1
ATOM 677 C CA . ILE A 1 84 ? 23.870 17.412 1.732 1.00 53.53 84 ILE A CA 1
ATOM 678 C C . ILE A 1 84 ? 25.265 17.842 2.173 1.00 53.53 84 ILE A C 1
ATOM 680 O O . ILE A 1 84 ? 26.055 17.056 2.684 1.00 53.53 84 ILE A O 1
ATOM 684 N N . LYS A 1 85 ? 25.590 19.121 1.964 1.00 56.91 85 LYS A N 1
ATOM 685 C CA . LYS A 1 85 ? 26.662 19.744 2.740 1.00 56.91 85 LYS A CA 1
ATOM 686 C C . LYS A 1 85 ? 26.109 19.902 4.162 1.00 56.91 85 LYS A C 1
ATOM 688 O O . LYS A 1 85 ? 25.156 20.668 4.319 1.00 56.91 85 LYS A O 1
ATOM 693 N N . PRO A 1 86 ? 26.623 19.199 5.188 1.00 57.16 86 PRO A N 1
ATOM 694 C CA . PRO A 1 86 ? 26.149 19.403 6.548 1.00 57.16 86 PRO A CA 1
ATOM 695 C C . PRO A 1 86 ? 26.425 20.860 6.925 1.00 57.16 86 PRO A C 1
ATOM 697 O O . PRO A 1 86 ? 27.571 21.310 6.986 1.00 57.16 86 PRO A O 1
ATOM 700 N N . ARG A 1 87 ? 25.348 21.629 7.093 1.00 60.22 87 ARG A N 1
ATOM 701 C CA . ARG A 1 87 ? 25.394 22.994 7.609 1.00 60.22 87 ARG A CA 1
ATOM 702 C C . ARG A 1 87 ? 25.914 22.893 9.040 1.00 60.22 87 ARG A C 1
ATOM 704 O O . ARG A 1 87 ? 25.341 22.165 9.839 1.00 60.22 87 ARG A O 1
ATOM 711 N N . ASP A 1 88 ? 27.030 23.564 9.306 1.00 64.25 88 ASP A N 1
ATOM 712 C CA . ASP A 1 88 ? 27.814 23.499 10.543 1.00 64.25 88 ASP A CA 1
ATOM 713 C C . ASP A 1 88 ? 26.932 23.512 11.815 1.00 64.25 88 ASP A C 1
ATOM 715 O O . ASP A 1 88 ? 26.453 24.553 12.273 1.00 64.25 88 ASP A O 1
ATOM 719 N N . SER A 1 89 ? 26.686 22.309 12.347 1.00 66.06 89 SER A N 1
ATOM 720 C CA . SER A 1 89 ? 25.699 21.984 13.389 1.00 66.06 89 SER A CA 1
ATOM 721 C C . SER A 1 89 ? 26.083 22.492 14.782 1.00 66.06 89 SER A C 1
ATOM 723 O O . SER A 1 89 ? 25.303 22.371 15.727 1.00 66.06 89 SER A O 1
ATOM 725 N N . ARG A 1 90 ? 27.288 23.046 14.950 1.00 71.56 90 ARG A N 1
ATOM 726 C CA . ARG A 1 90 ? 27.764 23.513 16.258 1.00 71.56 90 ARG A CA 1
ATOM 727 C C . ARG A 1 90 ? 27.110 24.826 16.679 1.00 71.56 90 ARG A C 1
ATOM 729 O O . ARG A 1 90 ? 26.787 24.996 17.850 1.00 71.56 90 ARG A O 1
ATOM 736 N N . LYS A 1 91 ? 26.853 25.737 15.735 1.00 74.31 91 LYS A N 1
ATOM 737 C CA . LYS A 1 91 ? 26.227 27.038 16.037 1.00 74.31 91 LYS A CA 1
ATOM 738 C C . LYS A 1 91 ? 24.752 26.897 16.419 1.00 74.31 91 LYS A C 1
ATOM 740 O O . LYS A 1 91 ? 24.293 27.575 17.332 1.00 74.31 91 LYS A O 1
ATOM 745 N N . THR A 1 92 ? 24.026 25.993 15.759 1.00 78.25 92 THR A N 1
ATOM 746 C CA . THR A 1 92 ? 22.625 25.687 16.091 1.00 78.25 92 THR A CA 1
ATOM 747 C C . THR A 1 92 ? 22.518 25.006 17.451 1.00 78.25 92 THR A C 1
ATOM 749 O O . THR A 1 92 ? 21.681 25.393 18.259 1.00 78.25 92 THR A O 1
ATOM 752 N N . MET A 1 93 ? 23.416 24.063 17.751 1.00 78.19 93 MET A N 1
ATOM 753 C CA . MET A 1 93 ? 23.465 23.388 19.050 1.00 78.19 93 MET A CA 1
ATOM 754 C C . MET A 1 93 ? 23.660 24.382 20.207 1.00 78.19 93 MET A C 1
ATOM 756 O O . MET A 1 93 ? 22.888 24.356 21.161 1.00 78.19 93 MET A O 1
ATOM 760 N N . ILE A 1 94 ? 24.619 25.311 20.099 1.00 88.56 94 ILE A N 1
ATOM 761 C CA . ILE A 1 94 ? 24.862 26.337 21.133 1.00 88.56 94 ILE A CA 1
ATOM 762 C C . ILE A 1 94 ? 23.641 27.255 21.312 1.00 88.56 94 ILE A C 1
ATOM 764 O O . ILE A 1 94 ? 23.277 27.572 22.444 1.00 88.56 94 ILE A O 1
ATOM 768 N N . ALA A 1 95 ? 22.966 27.634 20.222 1.00 87.56 95 ALA A N 1
ATOM 769 C CA . ALA A 1 95 ? 21.750 28.444 20.294 1.00 87.56 95 ALA A CA 1
ATOM 770 C C . ALA A 1 95 ? 20.604 27.724 21.033 1.00 87.56 95 ALA A C 1
ATOM 772 O O . ALA A 1 95 ? 19.911 28.346 21.838 1.00 87.56 95 ALA A O 1
ATOM 773 N N . HIS A 1 96 ? 20.436 26.413 20.821 1.00 87.44 96 HIS A N 1
ATOM 774 C CA . HIS A 1 96 ? 19.432 25.617 21.535 1.00 87.44 96 HIS A CA 1
ATOM 775 C C . HIS A 1 96 ? 19.719 25.519 23.037 1.00 87.44 96 HIS A C 1
ATOM 777 O O . HIS A 1 96 ? 18.799 25.681 23.837 1.00 87.44 96 HIS A O 1
ATOM 783 N N . PHE A 1 97 ? 20.980 25.311 23.430 1.00 91.75 97 PHE A N 1
ATOM 784 C CA . PHE A 1 97 ? 21.351 25.286 24.849 1.00 91.75 97 PHE A CA 1
ATOM 785 C C . PHE A 1 97 ? 21.143 26.644 25.526 1.00 91.75 97 PHE A C 1
ATOM 787 O O . PHE A 1 97 ? 20.640 26.687 26.648 1.00 91.75 97 PHE A O 1
ATOM 794 N N . GLY A 1 98 ? 21.453 27.745 24.836 1.00 93.94 98 GLY A N 1
ATOM 795 C CA . GLY A 1 98 ? 21.168 29.092 25.333 1.00 93.94 98 GLY A CA 1
ATOM 796 C C . GLY A 1 98 ? 19.673 29.318 25.573 1.00 93.94 98 GLY A C 1
ATOM 797 O O . GLY A 1 98 ? 19.280 29.751 26.655 1.00 93.94 98 GLY A O 1
ATOM 798 N N . LEU A 1 99 ? 18.828 28.951 24.603 1.00 95.06 99 LEU A N 1
ATOM 799 C CA . LEU A 1 99 ? 17.374 29.076 24.732 1.00 95.06 99 LEU A CA 1
ATOM 800 C C . LEU A 1 99 ? 16.825 28.242 25.900 1.00 95.06 99 LEU A C 1
ATOM 802 O O . LEU A 1 99 ? 16.020 28.741 26.685 1.00 95.06 99 LEU A O 1
ATOM 806 N N . ALA A 1 100 ? 17.280 26.994 26.041 1.00 94.38 100 ALA A N 1
ATOM 807 C CA . ALA A 1 100 ? 16.852 26.112 27.123 1.00 94.38 100 ALA A CA 1
ATOM 808 C C . ALA A 1 100 ? 17.220 26.675 28.507 1.00 94.38 100 ALA A C 1
ATOM 810 O O . ALA A 1 100 ? 16.389 26.653 29.415 1.00 94.38 100 ALA A O 1
ATOM 811 N N . ALA A 1 101 ? 18.425 27.234 28.656 1.00 95.12 101 ALA A N 1
ATOM 812 C CA . ALA A 1 101 ? 18.863 27.860 29.902 1.00 95.12 101 ALA A CA 1
ATOM 813 C C . ALA A 1 101 ? 18.009 29.086 30.267 1.00 95.12 101 ALA A C 1
ATOM 815 O O . ALA A 1 101 ? 17.609 29.228 31.421 1.00 95.12 101 ALA A O 1
ATOM 816 N N . CYS A 1 102 ? 17.669 29.938 29.292 1.00 94.62 102 CYS A N 1
ATOM 817 C CA . CYS A 1 102 ? 16.790 31.087 29.521 1.00 94.62 102 CYS A CA 1
ATOM 818 C C . CYS A 1 102 ? 15.382 30.662 29.953 1.00 94.62 102 CYS A C 1
ATOM 820 O O . CYS A 1 102 ? 14.842 31.225 30.902 1.00 94.62 102 CYS A O 1
ATOM 822 N N . ILE A 1 103 ? 14.798 29.655 29.295 1.00 93.31 103 ILE A N 1
ATOM 823 C CA . ILE A 1 103 ? 13.472 29.135 29.660 1.00 93.31 103 ILE A CA 1
ATOM 824 C C . ILE A 1 103 ? 13.499 28.562 31.079 1.00 93.31 103 ILE A C 1
ATOM 826 O O . ILE A 1 103 ? 12.638 28.902 31.887 1.00 93.31 103 ILE A O 1
ATOM 830 N N . ALA A 1 104 ? 14.503 27.742 31.405 1.00 91.25 104 ALA A N 1
ATOM 831 C CA . ALA A 1 104 ? 14.653 27.168 32.739 1.00 91.25 104 ALA A CA 1
ATOM 832 C C . ALA A 1 104 ? 14.805 28.252 33.820 1.00 91.25 104 ALA A C 1
ATOM 834 O O . ALA A 1 104 ? 14.157 28.173 34.862 1.00 91.25 104 ALA A O 1
ATOM 835 N N . PHE A 1 105 ? 15.599 29.294 33.553 1.00 93.44 105 PHE A N 1
ATOM 836 C CA . PHE A 1 105 ? 15.775 30.421 34.467 1.00 93.44 105 PHE A CA 1
ATOM 837 C C . PHE A 1 105 ? 14.473 31.203 34.682 1.00 93.44 105 PHE A C 1
ATOM 839 O O . PHE A 1 105 ? 14.122 31.497 35.821 1.00 93.44 105 PHE A O 1
ATOM 846 N N . CYS A 1 106 ? 13.715 31.487 33.618 1.00 91.50 106 CYS A N 1
ATOM 847 C CA . CYS A 1 106 ? 12.409 32.138 33.732 1.00 91.50 106 CYS A CA 1
ATOM 848 C C . CYS A 1 106 ? 11.431 31.294 34.560 1.00 91.50 106 CYS A C 1
ATOM 850 O O . CYS A 1 106 ? 10.824 31.806 35.495 1.00 91.50 106 CYS A O 1
ATOM 852 N N . LEU A 1 107 ? 11.301 29.997 34.265 1.00 88.00 107 LEU A N 1
ATOM 853 C CA . LEU A 1 107 ? 10.409 29.100 35.011 1.00 88.00 107 LEU A CA 1
ATOM 854 C C . LEU A 1 107 ? 10.754 29.045 36.505 1.00 88.00 107 LEU A C 1
ATOM 856 O O . LEU A 1 107 ? 9.851 28.985 37.339 1.00 88.00 107 LEU A O 1
ATOM 860 N N . PHE A 1 108 ? 12.047 29.100 36.833 1.00 87.00 108 PHE A N 1
ATOM 861 C CA . PHE A 1 108 ? 12.527 29.155 38.209 1.00 87.00 108 PHE A CA 1
ATOM 862 C C . PHE A 1 108 ? 12.217 30.503 38.878 1.00 87.00 108 PHE A C 1
ATOM 864 O O . PHE A 1 108 ? 11.635 30.528 39.958 1.00 87.00 108 PHE A O 1
ATOM 871 N N . GLN A 1 109 ? 12.534 31.625 38.223 1.00 84.12 109 GLN A N 1
ATOM 872 C CA . GLN A 1 109 ? 12.344 32.970 38.779 1.00 84.12 109 GLN A CA 1
ATOM 873 C C . GLN A 1 109 ? 10.867 33.331 38.987 1.00 84.12 109 GLN A C 1
ATOM 875 O O . GLN A 1 109 ? 10.531 34.020 39.946 1.00 84.12 109 GLN A O 1
ATOM 880 N N . PHE A 1 110 ? 9.983 32.872 38.099 1.00 82.50 110 PHE A N 1
ATOM 881 C CA . PHE A 1 110 ? 8.543 33.111 38.203 1.00 82.50 110 PHE A CA 1
ATOM 882 C C . PHE A 1 110 ? 7.835 32.159 39.176 1.00 82.50 110 PHE A C 1
ATOM 884 O O . PHE A 1 110 ? 6.611 32.208 39.270 1.00 82.50 110 PHE A O 1
ATOM 891 N N . GLY A 1 111 ? 8.567 31.288 39.886 1.00 73.62 111 GLY A N 1
ATOM 892 C CA . GLY A 1 111 ? 7.987 30.426 40.918 1.00 73.62 111 GLY A CA 1
ATOM 893 C C . GLY A 1 111 ? 6.864 29.527 40.396 1.00 73.62 111 GLY A C 1
ATOM 894 O O . GLY A 1 111 ? 5.986 29.134 41.158 1.00 73.62 111 GLY A O 1
ATOM 895 N N . VAL A 1 112 ? 6.868 29.187 39.097 1.00 74.00 112 VAL A N 1
ATOM 896 C CA . VAL A 1 112 ? 5.796 28.408 38.443 1.00 74.00 112 VAL A CA 1
ATOM 897 C C . VAL A 1 112 ? 5.559 27.076 39.169 1.00 74.00 112 VAL A C 1
ATOM 899 O O . VAL A 1 112 ? 4.438 26.575 39.219 1.00 74.00 112 VAL A O 1
ATOM 902 N N . PHE A 1 113 ? 6.597 26.536 39.808 1.00 61.84 113 PHE A N 1
ATOM 903 C CA . PHE A 1 113 ? 6.526 25.331 40.630 1.00 61.84 113 PHE A CA 1
ATOM 904 C C . PHE A 1 113 ? 5.714 25.494 41.931 1.00 61.84 113 PHE A C 1
ATOM 906 O O . PHE A 1 113 ? 5.054 24.538 42.336 1.00 61.84 113 PHE A O 1
ATOM 913 N N . GLU A 1 114 ? 5.674 26.679 42.550 1.00 64.50 114 GLU A N 1
ATOM 914 C CA . GLU A 1 114 ? 4.847 26.935 43.746 1.00 64.50 114 GLU A CA 1
ATOM 915 C C . GLU A 1 114 ? 3.352 26.995 43.391 1.00 64.50 114 GLU A C 1
ATOM 917 O O . GLU A 1 114 ? 2.501 26.413 44.074 1.00 64.50 114 GLU A O 1
ATOM 922 N N . HIS A 1 115 ? 3.022 27.621 42.256 1.00 59.38 115 HIS A N 1
ATOM 923 C CA . HIS A 1 115 ? 1.656 27.625 41.726 1.00 59.38 115 HIS A CA 1
ATOM 924 C C . HIS A 1 115 ? 1.184 26.229 41.289 1.00 59.38 115 HIS A C 1
ATOM 926 O O . HIS A 1 115 ? -0.000 25.912 41.398 1.00 59.38 115 HIS A O 1
ATOM 932 N N . LEU A 1 116 ? 2.099 25.361 40.848 1.00 59.91 116 LEU A N 1
ATOM 933 C CA . LEU A 1 116 ? 1.774 23.973 40.518 1.00 59.91 116 LEU A CA 1
ATOM 934 C C . LEU A 1 116 ? 1.491 23.126 41.768 1.00 59.91 116 LEU A C 1
ATOM 936 O O . LEU A 1 116 ? 0.553 22.332 41.750 1.00 59.91 116 LEU A O 1
ATOM 940 N N . GLN A 1 117 ? 2.234 23.306 42.867 1.00 60.25 117 GLN A N 1
ATOM 941 C CA . GLN A 1 117 ? 1.961 22.586 44.120 1.00 60.25 117 GLN A CA 1
ATOM 942 C C . GLN A 1 117 ? 0.594 22.942 44.704 1.00 60.25 117 GLN A C 1
ATOM 944 O O . GLN A 1 117 ? -0.173 22.046 45.061 1.00 60.25 117 GLN A O 1
ATOM 949 N N . THR A 1 118 ? 0.255 24.229 44.764 1.00 62.78 118 THR A N 1
ATOM 950 C CA . THR A 1 118 ? -1.052 24.676 45.275 1.00 62.78 118 THR A CA 1
ATOM 951 C C . THR A 1 118 ? -2.207 24.144 44.420 1.00 62.78 118 THR A C 1
ATOM 953 O O . THR A 1 118 ? -3.174 23.615 44.969 1.00 62.78 118 THR A O 1
ATOM 956 N N . GLY A 1 119 ? -2.064 24.157 43.088 1.00 64.00 119 GLY A N 1
ATOM 957 C CA . GLY A 1 119 ? -3.056 23.598 42.163 1.00 64.00 119 GLY A CA 1
ATOM 958 C C . GLY A 1 119 ? -3.244 22.079 42.278 1.00 64.00 119 GLY A C 1
ATOM 959 O O . GLY A 1 119 ? -4.378 21.599 42.275 1.00 64.00 119 GLY A O 1
ATOM 960 N N . ILE A 1 120 ? -2.160 21.310 42.432 1.00 68.00 120 ILE A N 1
ATOM 961 C CA . ILE A 1 120 ? -2.241 19.851 42.629 1.00 68.00 120 ILE A CA 1
ATOM 962 C C . ILE A 1 120 ? -2.930 19.529 43.956 1.00 68.00 120 ILE A C 1
ATOM 964 O O . ILE A 1 120 ? -3.807 18.671 43.989 1.00 68.00 120 ILE A O 1
ATOM 968 N N . THR A 1 121 ? -2.585 20.247 45.028 1.00 69.06 121 THR A N 1
ATOM 969 C CA . THR A 1 121 ? -3.134 19.992 46.368 1.00 69.06 121 THR A CA 1
ATOM 970 C C . THR A 1 121 ? -4.653 20.189 46.382 1.00 69.06 121 THR A C 1
ATOM 972 O O . THR A 1 121 ? -5.380 19.307 46.843 1.00 69.06 121 THR A O 1
ATOM 975 N N . GLN A 1 122 ? -5.134 21.270 45.756 1.00 66.56 122 GLN A N 1
ATOM 976 C CA . GLN A 1 122 ? -6.558 21.580 45.611 1.00 66.56 122 GLN A CA 1
ATOM 977 C C . GLN A 1 122 ? -7.299 20.544 44.747 1.00 66.56 122 GLN A C 1
ATOM 979 O O . GLN A 1 122 ? -8.427 20.164 45.059 1.00 66.56 122 GLN A O 1
ATOM 984 N N . ALA A 1 123 ? -6.657 20.029 43.692 1.00 66.38 123 ALA A N 1
ATOM 985 C CA . ALA A 1 123 ? -7.222 18.956 42.878 1.00 66.38 123 ALA A CA 1
ATOM 986 C C . ALA A 1 123 ? -7.390 17.655 43.682 1.00 66.38 123 ALA A C 1
ATOM 988 O O . ALA A 1 123 ? -8.459 17.046 43.635 1.00 66.38 123 ALA A O 1
ATOM 989 N N . THR A 1 124 ? -6.391 17.245 44.473 1.00 70.25 124 THR A N 1
ATOM 990 C CA . THR A 1 124 ? -6.513 16.055 45.340 1.00 70.25 124 THR A CA 1
ATOM 991 C C . THR A 1 124 ? -7.615 16.192 46.389 1.00 70.25 124 THR A C 1
ATOM 993 O O . THR A 1 124 ? -8.309 15.216 46.668 1.00 70.25 124 THR A O 1
ATOM 996 N N . GLU A 1 125 ? -7.817 17.388 46.940 1.00 72.19 125 GLU A N 1
ATOM 997 C CA . GLU A 1 125 ? -8.867 17.650 47.930 1.00 72.19 125 GLU A CA 1
ATOM 998 C C . GLU A 1 125 ? -10.278 17.540 47.324 1.00 72.19 125 GLU A C 1
ATOM 1000 O O . GLU A 1 125 ? -11.174 16.939 47.922 1.00 72.19 125 GLU A O 1
ATOM 1005 N N . ILE A 1 126 ? -10.466 18.024 46.089 1.00 71.75 126 ILE A N 1
ATOM 1006 C CA . ILE A 1 126 ? -11.718 17.859 45.332 1.00 71.75 126 ILE A CA 1
ATOM 1007 C C . ILE A 1 126 ? -12.009 16.375 45.078 1.00 71.75 126 ILE A C 1
ATOM 1009 O O . ILE A 1 126 ? -13.139 15.924 45.282 1.00 71.75 126 ILE A O 1
ATOM 1013 N N . PHE A 1 127 ? -11.000 15.597 44.675 1.00 72.12 127 PHE A N 1
ATOM 1014 C CA . PHE A 1 127 ? -11.175 14.162 44.453 1.00 72.12 127 PHE A CA 1
ATOM 1015 C C . PHE A 1 127 ? -11.502 13.407 45.748 1.00 72.12 127 PHE A C 1
ATOM 1017 O O . PHE A 1 127 ? -12.380 12.547 45.728 1.00 72.12 127 PHE A O 1
ATOM 1024 N N . SER A 1 128 ? -10.879 13.759 46.878 1.00 73.31 128 SER A N 1
ATOM 1025 C CA . SER A 1 128 ? -11.182 13.147 48.181 1.00 73.31 128 SER A CA 1
ATOM 1026 C C . SER A 1 128 ? -12.635 13.390 48.603 1.00 73.31 128 SER A C 1
ATOM 1028 O O . SER A 1 128 ? -13.356 12.444 48.917 1.00 73.31 128 SER A O 1
ATOM 1030 N N . ASN A 1 129 ? -13.105 14.638 48.523 1.00 71.44 129 ASN A N 1
ATOM 1031 C CA . ASN A 1 129 ? -14.481 14.992 48.886 1.00 71.44 129 ASN A CA 1
ATOM 1032 C C . ASN A 1 129 ? -15.522 14.364 47.942 1.00 71.44 129 ASN A C 1
ATOM 1034 O O . ASN A 1 129 ? -16.609 13.980 48.377 1.00 71.44 129 ASN A O 1
ATOM 1038 N N . SER A 1 130 ? -15.195 14.221 46.653 1.00 71.44 130 SER A N 1
ATOM 1039 C CA . SER A 1 130 ? -16.063 13.539 45.687 1.00 71.44 130 SER A CA 1
ATOM 1040 C C . SER A 1 130 ? -16.205 12.046 45.991 1.00 71.44 130 SER A C 1
ATOM 1042 O O . SER A 1 130 ? -17.293 11.494 45.822 1.00 71.44 130 SER A O 1
ATOM 1044 N N . VAL A 1 131 ? -15.133 11.382 46.430 1.00 70.75 131 VAL A N 1
ATOM 1045 C CA . VAL A 1 131 ? -15.163 9.958 46.800 1.00 70.75 131 VAL A CA 1
ATOM 1046 C C . VAL A 1 131 ? -15.973 9.746 48.081 1.00 70.75 131 VAL A C 1
ATOM 1048 O O . VAL A 1 131 ? -16.794 8.829 48.132 1.00 70.75 131 VAL A O 1
ATOM 1051 N N . ASP A 1 132 ? -15.829 10.627 49.072 1.00 67.56 132 ASP A N 1
ATOM 1052 C CA . ASP A 1 132 ? -16.624 10.575 50.305 1.00 67.56 132 ASP A CA 1
ATOM 1053 C C . ASP A 1 132 ? -18.123 10.767 50.043 1.00 67.56 132 ASP A C 1
ATOM 1055 O O . ASP A 1 132 ? -18.948 10.078 50.646 1.00 67.56 132 ASP A O 1
ATOM 1059 N N . HIS A 1 133 ? -18.496 11.652 49.112 1.00 63.44 133 HIS A N 1
ATOM 1060 C CA . HIS A 1 133 ? -19.893 11.845 48.716 1.00 63.44 133 HIS A CA 1
ATOM 1061 C C . HIS A 1 133 ? -20.494 10.572 48.099 1.00 63.44 133 HIS A C 1
ATOM 1063 O O . HIS A 1 133 ? -21.570 10.130 48.505 1.00 63.44 133 HIS A O 1
ATOM 1069 N N . ILE A 1 134 ? -19.766 9.930 47.179 1.00 65.06 134 ILE A N 1
ATOM 1070 C CA . ILE A 1 134 ? -20.199 8.695 46.504 1.00 65.06 134 ILE A CA 1
ATOM 1071 C C . ILE A 1 134 ? -20.330 7.533 47.501 1.00 65.06 134 ILE A C 1
ATOM 1073 O O . ILE A 1 134 ? -21.308 6.783 47.463 1.00 65.06 134 ILE A O 1
ATOM 1077 N N . LEU A 1 135 ? -19.388 7.396 48.438 1.00 62.50 135 LEU A N 1
ATOM 1078 C CA . LEU A 1 135 ? -19.435 6.357 49.474 1.00 62.50 135 LEU A CA 1
ATOM 1079 C C . LEU A 1 135 ? -20.585 6.555 50.473 1.00 62.50 135 LEU A C 1
ATOM 1081 O O . LEU A 1 135 ? -21.074 5.580 51.047 1.00 62.50 135 LEU A O 1
ATOM 1085 N N . LYS A 1 136 ? -21.028 7.798 50.688 1.00 63.47 136 LYS A N 1
ATOM 1086 C CA . LYS A 1 136 ? -22.135 8.128 51.596 1.00 63.47 136 LYS A CA 1
ATOM 1087 C C . LYS A 1 136 ? -23.506 7.914 50.949 1.00 63.47 136 LYS A C 1
ATOM 1089 O O . LYS A 1 136 ? -24.431 7.501 51.645 1.00 63.47 136 LYS A O 1
ATOM 1094 N N . GLU A 1 137 ? -23.631 8.138 49.641 1.00 60.66 137 GLU A N 1
ATOM 1095 C CA . GLU A 1 137 ? -24.859 7.866 48.877 1.00 60.66 137 GLU A CA 1
ATOM 1096 C C . GLU A 1 137 ? -25.056 6.375 48.567 1.00 60.66 137 GLU A C 1
ATOM 1098 O O . GLU A 1 137 ? -26.185 5.897 48.596 1.00 60.66 137 GLU A O 1
ATOM 1103 N N . GLY A 1 138 ? -23.979 5.605 48.372 1.00 54.38 138 GLY A N 1
ATOM 1104 C CA . GLY A 1 138 ? -24.047 4.155 48.131 1.00 54.38 138 GLY A CA 1
ATOM 1105 C C . GLY A 1 138 ? -24.368 3.288 49.360 1.00 54.38 138 GLY A C 1
ATOM 1106 O O . GLY A 1 138 ? -24.371 2.064 49.253 1.00 54.38 138 GLY A O 1
ATOM 1107 N N . LYS A 1 139 ? -24.596 3.894 50.534 1.00 52.19 139 LYS A N 1
ATOM 1108 C CA . LYS A 1 139 ? -24.853 3.199 51.811 1.00 52.19 139 LYS A CA 1
ATOM 1109 C C . LYS A 1 139 ? -26.303 3.328 52.311 1.00 52.19 139 LYS A C 1
ATOM 1111 O O . LYS A 1 139 ? -26.553 3.044 53.484 1.00 52.19 139 LYS A O 1
ATOM 1116 N N . ARG A 1 140 ? -27.232 3.771 51.455 1.00 45.72 140 ARG A N 1
ATOM 1117 C CA . ARG A 1 140 ? -28.684 3.798 51.706 1.00 45.72 140 ARG A CA 1
ATOM 1118 C C . ARG A 1 140 ? -29.413 2.722 50.919 1.00 45.72 140 ARG A C 1
ATOM 1120 O O . ARG A 1 140 ? -29.082 2.551 49.729 1.00 45.72 140 ARG A O 1
#

Solvent-accessible surface area (backbone atoms only — not comparable to full-atom values): 8478 Å² total; per-resi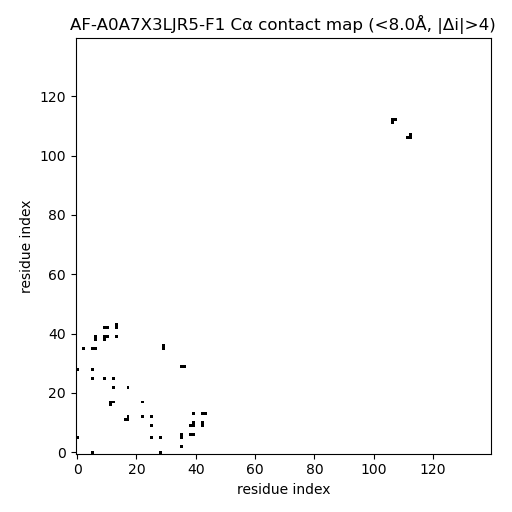due (Å²): 134,63,64,70,65,47,62,70,46,41,58,44,51,74,71,65,70,50,56,72,71,60,46,54,56,48,55,60,46,46,78,75,32,69,68,60,44,54,50,45,52,52,52,49,54,53,52,52,62,71,68,49,81,67,81,90,70,94,69,78,88,53,65,65,63,53,54,55,51,59,70,69,53,76,67,70,69,7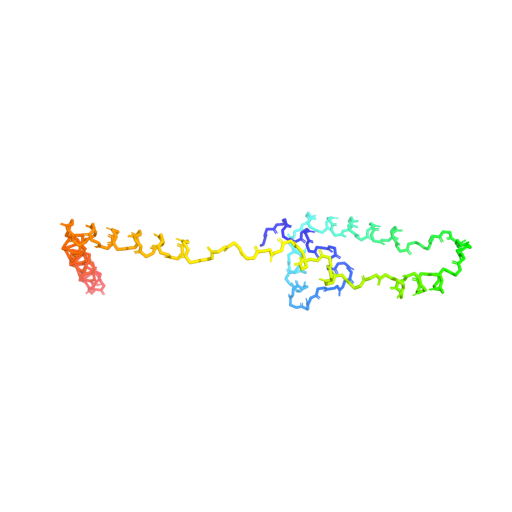0,73,52,65,79,75,66,71,82,71,75,62,63,62,58,50,53,52,51,54,52,52,51,51,52,51,53,49,50,48,58,75,67,43,52,65,61,60,49,52,56,52,52,54,54,51,54,51,53,53,52,56,53,51,53,51,52,61,61,61,74,72,113

Foldseek 3Di:
DDLVVLLVCLLCLLVVNDDPVVNVVSVVVCVPDVVSVVSSVVSNVVVVVVPPDDPPDPDPPCVVVVVVVVVVDDPPVVVCVVPCPPDPCPVVVVVVVVVVVVVVVVCVVVPVVVVVVVVVVVVVVVVVVVVVVVVVVVPD

pLDDT: mean 81.98, std 14.33, range [45.72, 97.12]

InterPro domains:
  IPR027383 Putative zinc-finger [PF13490] (3-37)
  IPR041916 Anti-sigma factor, zinc-finger domain superfamily [G3DSA:1.10.10.1320] (2-96)

Sequence (140 aa):
MKCEFIEYQLGAYAAGELPPESSLYIEKHLRTCPSCQAWLEEVREMARIWQQPGPELDVPDMTADIMDEIRQMPPLYKRQASRIKPRDSRKTMIAHFGLAACIAFCLFQFGVFEHLQTGITQATEIFSNSVDHILKEGKR

Organism: NCBI:txid2691084

Secondary structure (DSSP, 8-state):
--HHHHHHHHHHHHTT-S-HHHHHHHHHHHTT-HHHHHHHHHHHHHHHHHTSPPP-------HHHHHHHHHHSPPTHHHHTTT-----HHHHHHHHHHHHHHHHHHHHHTTHHHHHHHHHHHHHHHHHHHHHHHHHHTT-

Mean predicted aligned error: 18.8 Å

Radius of gyration: 33.06 Å; Cα contacts (8 Å, |Δi|>4): 29; chains: 1; bounding box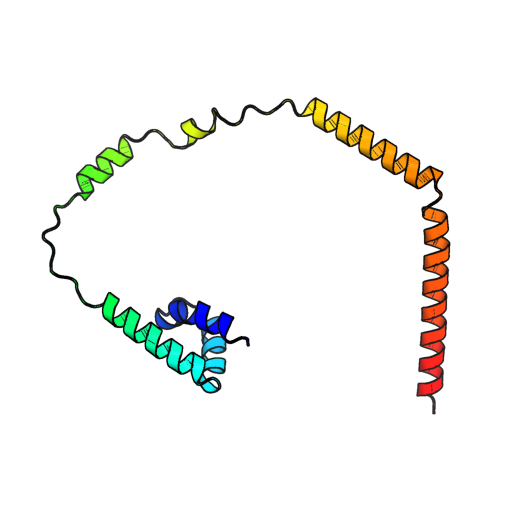: 56×46×84 Å